Protein AF-A0A2V8MLD0-F1 (afdb_monomer)

Foldseek 3Di:
DQAPPDPDPLLVVLQVCLVVVPQDDDDDDDDDPQDDPPDPDRPDPPVVVVVRVVVSVVVNCVSNVVSPND

Structure (mmCIF, N/CA/C/O backbone):
data_AF-A0A2V8MLD0-F1
#
_entry.id   AF-A0A2V8MLD0-F1
#
loop_
_atom_site.group_PDB
_atom_site.id
_atom_site.type_symbol
_atom_site.label_atom_id
_atom_site.label_alt_id
_atom_site.label_comp_id
_atom_site.label_asym_id
_atom_site.label_entity_id
_atom_site.label_seq_id
_atom_site.pdbx_PDB_ins_code
_atom_site.Cartn_x
_atom_site.Cartn_y
_atom_site.Cartn_z
_atom_site.occupancy
_atom_site.B_iso_or_equiv
_atom_site.auth_seq_id
_atom_site.auth_comp_id
_atom_site.auth_asym_id
_atom_site.auth_atom_id
_atom_site.pdbx_PDB_model_num
ATOM 1 N N . MET A 1 1 ? 11.117 -2.010 -3.009 1.00 78.38 1 MET A N 1
ATOM 2 C CA . MET A 1 1 ? 10.641 -3.408 -3.030 1.00 78.38 1 MET A CA 1
ATOM 3 C C . MET A 1 1 ? 9.116 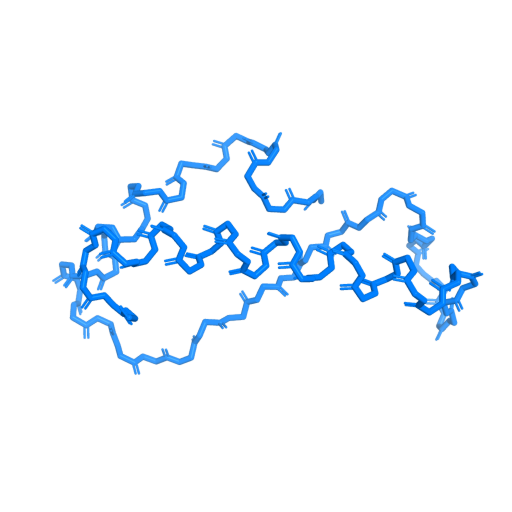-3.420 -3.020 1.00 78.38 1 MET A C 1
ATOM 5 O O . MET A 1 1 ? 8.560 -2.452 -2.504 1.00 78.38 1 MET A O 1
ATOM 9 N N . PRO A 1 2 ? 8.449 -4.471 -3.538 1.00 83.69 2 PRO A N 1
ATOM 10 C CA . PRO A 1 2 ? 6.996 -4.623 -3.437 1.00 83.69 2 PRO A CA 1
ATOM 11 C C . PRO A 1 2 ? 6.503 -4.640 -1.986 1.00 83.69 2 PRO A C 1
ATOM 13 O O . PRO A 1 2 ? 7.207 -5.084 -1.069 1.00 83.69 2 PRO A O 1
ATOM 16 N N . LEU A 1 3 ? 5.276 -4.170 -1.775 1.00 89.31 3 LEU A N 1
ATOM 17 C CA . LEU A 1 3 ? 4.685 -4.088 -0.445 1.00 89.31 3 LEU A CA 1
ATOM 18 C C . LEU A 1 3 ? 4.393 -5.492 0.118 1.00 89.31 3 LEU A C 1
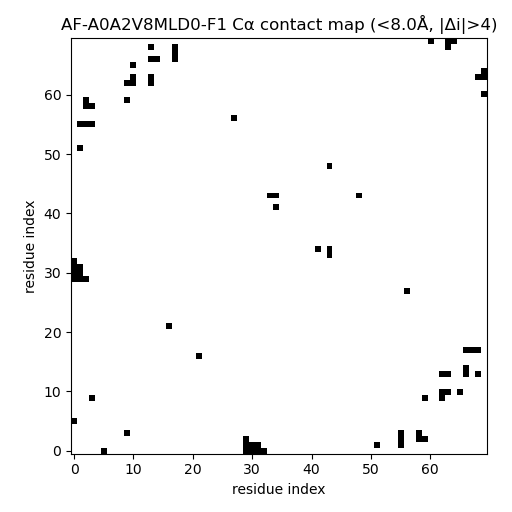ATOM 20 O O . LEU A 1 3 ? 3.788 -6.336 -0.540 1.00 89.31 3 LEU A O 1
ATOM 24 N N . GLY A 1 4 ? 4.791 -5.737 1.370 1.00 86.88 4 GLY A N 1
ATOM 25 C CA . GLY A 1 4 ? 4.580 -7.017 2.063 1.00 86.88 4 GLY A CA 1
ATOM 26 C C . GLY A 1 4 ? 5.658 -8.081 1.827 1.00 86.88 4 GLY A C 1
ATOM 27 O O . GLY A 1 4 ? 5.578 -9.151 2.418 1.00 86.88 4 GLY A O 1
ATOM 28 N N . GLU A 1 5 ? 6.675 -7.792 1.011 1.00 86.75 5 GLU A N 1
ATOM 29 C CA . GLU A 1 5 ? 7.830 -8.683 0.796 1.00 86.75 5 GLU A CA 1
ATOM 30 C C . GLU A 1 5 ? 9.084 -8.243 1.569 1.00 86.75 5 GLU A C 1
ATOM 32 O O . GLU A 1 5 ? 10.084 -8.956 1.611 1.00 86.75 5 GLU A O 1
ATOM 37 N N . GLY A 1 6 ? 9.043 -7.056 2.178 1.00 85.75 6 GLY A N 1
ATOM 38 C CA . GLY A 1 6 ? 10.117 -6.530 3.014 1.00 85.75 6 GLY A CA 1
ATOM 39 C C . GLY A 1 6 ? 9.961 -6.863 4.497 1.00 85.75 6 GLY A C 1
ATOM 40 O O . GLY A 1 6 ? 9.117 -7.649 4.913 1.00 85.75 6 GLY A O 1
ATOM 41 N N . LEU A 1 7 ? 10.768 -6.191 5.317 1.00 90.31 7 LEU A N 1
ATOM 42 C CA . LEU A 1 7 ? 10.770 -6.346 6.777 1.00 90.31 7 LEU A CA 1
ATOM 43 C C . LEU A 1 7 ? 9.755 -5.433 7.490 1.00 90.31 7 LEU A C 1
ATOM 45 O O . LEU A 1 7 ? 9.694 -5.410 8.718 1.00 90.31 7 LEU A O 1
ATOM 49 N N . VAL A 1 8 ? 8.981 -4.645 6.737 1.00 90.12 8 VAL A N 1
ATOM 50 C CA . VAL A 1 8 ? 8.000 -3.713 7.302 1.00 90.12 8 VAL A CA 1
ATOM 51 C C . VAL A 1 8 ? 6.823 -4.495 7.883 1.00 90.12 8 VAL A C 1
ATOM 53 O O . VAL A 1 8 ? 6.115 -5.205 7.171 1.00 90.12 8 VAL A O 1
ATOM 56 N N . GLN A 1 9 ? 6.575 -4.308 9.177 1.00 94.19 9 GLN A N 1
ATOM 57 C CA . GLN A 1 9 ? 5.449 -4.906 9.896 1.00 94.19 9 GLN A CA 1
ATOM 58 C C . GLN A 1 9 ? 4.168 -4.092 9.661 1.00 94.19 9 GLN A C 1
ATOM 60 O O . GLN A 1 9 ? 3.740 -3.326 10.521 1.00 94.19 9 GLN A O 1
ATOM 65 N N . LEU A 1 10 ? 3.571 -4.224 8.474 1.00 93.94 10 LEU A N 1
ATOM 66 C CA . LEU A 1 10 ? 2.455 -3.373 8.029 1.00 93.94 10 LEU A CA 1
ATOM 67 C C . LEU A 1 10 ? 1.282 -3.329 9.014 1.00 93.94 10 LEU A C 1
ATOM 69 O O . LEU A 1 10 ? 0.776 -2.249 9.301 1.00 93.94 10 LEU A O 1
ATOM 73 N N . ASP A 1 11 ? 0.907 -4.475 9.586 1.00 95.69 11 ASP A N 1
ATOM 74 C CA . ASP A 1 11 ? -0.205 -4.551 10.541 1.00 95.69 11 ASP A CA 1
ATOM 75 C C . ASP A 1 11 ? 0.079 -3.749 11.822 1.00 95.69 11 ASP A C 1
ATOM 77 O O . ASP A 1 11 ? -0.821 -3.117 12.375 1.00 95.69 11 ASP A O 1
ATOM 81 N N . GLN A 1 12 ? 1.337 -3.725 12.276 1.00 96.75 12 GLN A N 1
ATOM 82 C CA . GLN A 1 12 ? 1.742 -2.940 13.440 1.00 96.75 12 GLN A CA 1
ATOM 83 C C . GLN A 1 12 ? 1.650 -1.440 13.143 1.00 96.75 12 GLN A C 1
ATOM 85 O O . GLN A 1 12 ? 1.138 -0.678 13.960 1.00 96.75 12 GLN A O 1
ATOM 90 N N . PHE A 1 13 ? 2.091 -1.011 11.958 1.00 95.94 13 PHE A N 1
ATOM 91 C CA . PHE A 1 13 ? 1.955 0.385 11.543 1.00 95.94 13 PHE A CA 1
ATOM 92 C C . PHE A 1 13 ? 0.491 0.792 11.356 1.00 95.94 13 PHE A C 1
ATOM 94 O O . PHE A 1 13 ? 0.117 1.889 11.763 1.00 95.94 13 PHE A O 1
ATOM 101 N N . ALA A 1 14 ? -0.354 -0.087 10.815 1.00 96.25 14 ALA A N 1
ATOM 102 C CA . ALA A 1 14 ? -1.788 0.161 10.718 1.00 96.25 14 ALA A CA 1
ATOM 103 C C . ALA A 1 14 ? -2.412 0.389 12.110 1.00 96.25 14 ALA A C 1
ATOM 105 O O . ALA A 1 14 ? -3.174 1.339 12.293 1.00 96.25 14 ALA A O 1
ATOM 106 N N . ALA A 1 15 ? -2.035 -0.418 13.108 1.00 97.88 15 ALA A N 1
ATOM 107 C CA . ALA A 1 15 ? -2.483 -0.235 14.489 1.00 97.88 15 ALA A CA 1
ATOM 108 C C . ALA A 1 15 ? -2.031 1.110 15.084 1.00 97.88 15 ALA A C 1
ATOM 110 O O . ALA A 1 15 ? -2.842 1.807 15.692 1.00 97.88 15 ALA A O 1
ATOM 111 N N . ILE A 1 16 ? -0.781 1.519 14.842 1.00 97.62 16 ILE A N 1
ATOM 112 C CA . ILE A 1 16 ? -0.265 2.828 15.278 1.00 97.62 16 ILE A CA 1
ATOM 113 C C . ILE A 1 16 ? -1.058 3.972 14.627 1.00 97.62 16 ILE A C 1
ATOM 115 O O . ILE A 1 16 ? -1.472 4.906 15.309 1.00 97.62 16 ILE A O 1
ATOM 119 N N . LEU A 1 17 ? -1.332 3.897 13.319 1.00 97.00 17 LEU A N 1
ATOM 120 C CA . LEU A 1 17 ? -2.134 4.912 12.623 1.00 97.00 17 LEU A CA 1
ATOM 121 C C . LEU A 1 17 ? -3.551 5.021 13.201 1.00 97.00 17 LEU A C 1
ATOM 123 O O . LEU A 1 17 ? -4.074 6.128 13.345 1.00 97.00 17 LEU A O 1
ATOM 127 N N . LYS A 1 18 ? -4.160 3.886 13.569 1.00 97.31 18 LYS A N 1
ATOM 128 C CA . LYS A 1 18 ? -5.467 3.854 14.232 1.00 97.31 18 LYS A CA 1
ATOM 129 C C . LYS A 1 18 ? -5.423 4.517 15.608 1.00 97.31 18 LYS A C 1
ATOM 131 O O . LYS A 1 18 ? -6.302 5.322 15.908 1.00 97.31 18 LYS A O 1
ATOM 136 N N . GLU A 1 19 ? -4.408 4.210 16.416 1.00 98.19 19 GLU A N 1
ATOM 137 C CA . GLU A 1 19 ? -4.193 4.813 17.740 1.00 98.19 19 GLU A CA 1
ATOM 138 C C . GLU A 1 19 ? -4.035 6.336 17.648 1.00 98.19 19 GLU A C 1
ATOM 140 O O . GLU A 1 19 ? -4.632 7.078 18.424 1.00 98.19 19 GLU A O 1
ATOM 145 N N . MET A 1 20 ? -3.312 6.808 16.632 1.00 97.81 20 MET A N 1
ATOM 146 C CA . MET A 1 20 ? -3.123 8.233 16.350 1.00 97.81 20 MET A CA 1
ATOM 147 C C . MET A 1 20 ? -4.366 8.928 15.774 1.00 97.81 20 MET A C 1
ATOM 149 O O . MET A 1 20 ? -4.316 10.130 15.517 1.00 97.81 20 MET A O 1
ATOM 153 N N . GLN A 1 21 ? -5.459 8.196 15.528 1.00 96.75 21 GLN A N 1
ATOM 154 C CA . GLN A 1 21 ? -6.654 8.700 14.843 1.00 96.75 21 GLN A CA 1
ATOM 155 C C . GLN A 1 21 ? -6.330 9.328 13.477 1.00 96.75 21 GLN A C 1
ATOM 157 O O . GLN A 1 21 ? -6.940 10.315 13.055 1.00 96.75 21 GLN A O 1
ATOM 162 N N . PHE A 1 22 ? -5.347 8.763 12.773 1.00 96.19 22 PHE A N 1
ATOM 163 C CA . PHE A 1 22 ? -4.947 9.258 11.467 1.00 96.19 22 PHE A CA 1
ATOM 164 C C . PHE A 1 22 ? -6.092 9.105 10.455 1.00 96.19 22 PHE A C 1
ATOM 166 O O . PHE A 1 22 ? -6.694 8.041 10.325 1.00 96.19 22 PHE A O 1
ATOM 173 N N . SER A 1 23 ? -6.373 10.178 9.717 1.00 94.25 23 SER A N 1
ATOM 174 C CA . SER A 1 23 ? -7.430 10.246 8.693 1.00 94.25 23 SER A CA 1
ATOM 175 C C . SER A 1 23 ? -6.946 10.877 7.380 1.00 94.25 23 SER A C 1
ATOM 177 O O . SER A 1 23 ? -7.746 11.256 6.526 1.00 94.25 23 SER A O 1
ATOM 179 N N . GLY A 1 24 ? -5.627 11.013 7.222 1.00 94.00 24 GLY A N 1
ATOM 180 C CA . GLY A 1 24 ? -5.011 11.572 6.024 1.00 94.00 24 GLY A CA 1
ATOM 181 C C . GLY A 1 24 ? -4.850 10.554 4.886 1.00 94.00 24 GLY A C 1
ATOM 182 O O . GLY A 1 24 ? -5.150 9.368 5.046 1.00 94.00 24 GLY A O 1
ATOM 183 N N . PRO A 1 25 ? -4.352 11.004 3.721 1.00 93.50 25 PRO A N 1
ATOM 184 C CA . PRO A 1 25 ? -4.033 10.111 2.616 1.00 93.50 25 PRO A CA 1
ATOM 185 C C . PRO A 1 25 ? -2.838 9.211 2.957 1.00 93.50 25 PRO A C 1
ATOM 187 O O . PRO A 1 25 ? -1.907 9.626 3.646 1.00 93.50 25 PRO A O 1
ATOM 190 N N . ILE A 1 26 ? -2.851 7.990 2.422 1.00 91.50 26 ILE A N 1
ATOM 191 C CA . ILE A 1 26 ? -1.723 7.054 2.472 1.00 91.50 26 ILE A CA 1
ATOM 192 C C . ILE A 1 26 ? -1.231 6.846 1.043 1.00 91.50 26 ILE A C 1
ATOM 194 O O . ILE A 1 26 ? -2.008 6.470 0.163 1.00 91.50 26 ILE A O 1
ATOM 198 N N . GLU A 1 27 ? 0.058 7.081 0.825 1.00 90.00 27 GLU A N 1
ATOM 199 C CA . GLU A 1 27 ? 0.738 6.827 -0.442 1.00 90.00 27 GLU A CA 1
ATOM 200 C C . GLU A 1 27 ? 1.557 5.536 -0.343 1.00 90.00 27 GLU A C 1
ATOM 202 O O . GLU A 1 27 ? 2.189 5.263 0.677 1.00 90.00 27 GLU A O 1
ATOM 207 N N . ASN A 1 28 ? 1.556 4.742 -1.413 1.00 86.94 28 ASN A N 1
ATOM 208 C CA . ASN A 1 28 ? 2.438 3.592 -1.558 1.00 86.94 28 ASN A CA 1
ATOM 209 C C . ASN A 1 28 ? 3.477 3.889 -2.647 1.00 86.94 28 ASN A C 1
ATOM 211 O O . ASN A 1 28 ? 3.102 4.117 -3.797 1.00 86.94 28 ASN A O 1
ATOM 215 N N . GLN A 1 29 ? 4.763 3.851 -2.290 1.00 84.44 29 GLN A N 1
ATOM 216 C CA . GLN A 1 29 ? 5.896 4.137 -3.181 1.00 84.44 29 GLN A CA 1
ATOM 217 C C . GLN A 1 29 ? 6.791 2.895 -3.349 1.00 84.44 29 GLN A C 1
ATOM 219 O O . GLN A 1 29 ? 7.898 2.840 -2.811 1.00 84.44 29 GLN A O 1
ATOM 224 N N . PRO A 1 30 ? 6.319 1.847 -4.047 1.00 78.31 30 PRO A N 1
ATOM 225 C CA . PRO A 1 30 ? 7.091 0.628 -4.213 1.00 78.31 30 PRO A CA 1
ATOM 226 C C . PRO A 1 30 ? 8.222 0.825 -5.224 1.00 78.31 30 PRO A C 1
ATOM 228 O O . PRO A 1 30 ? 8.012 1.249 -6.359 1.00 78.31 30 PRO A O 1
ATOM 231 N N . GLU A 1 31 ? 9.432 0.438 -4.834 1.00 76.44 31 GLU A N 1
ATOM 232 C CA . GLU A 1 31 ? 10.543 0.302 -5.779 1.00 76.44 31 GLU A CA 1
ATOM 233 C C . GLU A 1 31 ? 10.514 -1.103 -6.391 1.00 76.44 31 GLU A C 1
ATOM 235 O O . GLU A 1 31 ? 10.693 -2.102 -5.683 1.00 76.44 31 GLU A O 1
ATOM 240 N N . TYR A 1 32 ? 10.286 -1.202 -7.696 1.00 72.50 32 TYR A N 1
ATOM 241 C CA . TYR A 1 32 ? 10.338 -2.476 -8.410 1.00 72.50 32 TYR A CA 1
ATOM 242 C C . TYR A 1 32 ? 11.743 -2.718 -8.954 1.00 72.50 32 TYR A C 1
ATOM 244 O O . TYR A 1 32 ? 12.374 -1.799 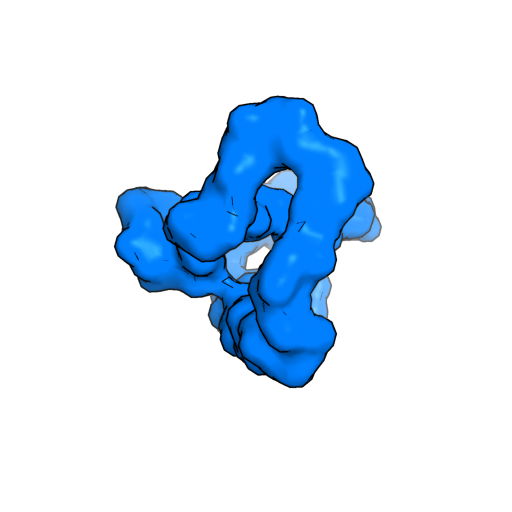-9.462 1.00 72.50 32 TYR A O 1
ATOM 252 N N . SER A 1 33 ? 12.210 -3.965 -8.896 1.00 67.25 33 SER A N 1
ATOM 253 C CA . SER A 1 33 ? 13.548 -4.379 -9.350 1.00 67.25 33 SER A CA 1
ATOM 254 C C . SER A 1 33 ? 13.816 -4.056 -10.822 1.00 67.25 33 SER A C 1
ATOM 256 O O . SER A 1 33 ? 14.959 -3.878 -11.224 1.00 67.25 33 SER A O 1
ATOM 258 N N . ASP A 1 34 ? 12.750 -3.992 -11.622 1.00 63.47 34 ASP A N 1
ATOM 259 C CA . ASP A 1 34 ? 12.805 -3.665 -13.046 1.00 63.47 34 ASP A CA 1
ATOM 260 C C . ASP A 1 34 ? 12.891 -2.139 -13.301 1.00 63.47 34 ASP A C 1
ATOM 262 O O . ASP A 1 34 ? 13.004 -1.703 -14.447 1.00 63.47 34 ASP A O 1
ATOM 266 N N . GLY A 1 35 ? 12.785 -1.321 -12.247 1.00 60.16 35 GLY A N 1
ATOM 267 C CA . GLY A 1 35 ? 12.926 0.129 -12.279 1.00 60.16 35 GLY A CA 1
ATOM 268 C C . GLY A 1 35 ? 14.396 0.526 -12.201 1.00 60.16 35 GLY A C 1
ATOM 269 O O . GL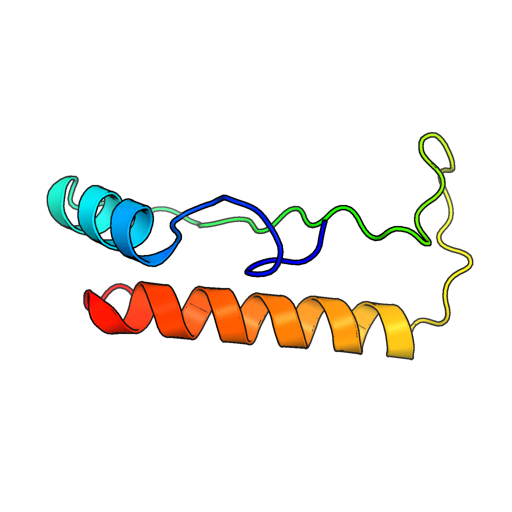Y A 1 35 ? 15.080 0.286 -11.210 1.00 60.16 35 GLY A O 1
ATOM 270 N N . VAL A 1 36 ? 14.887 1.147 -13.262 1.00 53.97 36 VAL A N 1
ATOM 271 C CA . VAL A 1 36 ? 16.245 1.681 -13.359 1.00 53.97 36 VAL A CA 1
ATOM 272 C C . VAL A 1 36 ? 16.285 3.036 -12.658 1.00 53.97 36 VAL A C 1
ATOM 274 O O . VAL A 1 36 ? 15.700 4.012 -13.124 1.00 53.97 36 VAL A O 1
ATOM 277 N N . GLY A 1 37 ? 16.944 3.091 -11.499 1.00 60.84 37 GLY A N 1
ATOM 278 C CA . GLY A 1 37 ? 17.154 4.340 -10.771 1.00 60.84 37 GLY A CA 1
ATOM 279 C C . GLY A 1 37 ? 17.818 5.388 -11.668 1.00 60.84 37 GLY A C 1
ATOM 280 O O . GLY A 1 37 ? 18.899 5.151 -12.202 1.00 60.84 37 GLY A O 1
ATOM 281 N N . GLY A 1 38 ? 17.162 6.539 -11.833 1.00 67.00 38 GLY A N 1
ATOM 282 C CA . GLY A 1 38 ? 17.664 7.668 -12.622 1.00 67.00 38 GLY A CA 1
ATOM 283 C C . GLY A 1 38 ? 17.147 7.767 -14.062 1.00 67.00 38 GLY A C 1
ATOM 284 O O . GLY A 1 38 ? 17.434 8.767 -14.715 1.00 67.00 38 GLY A O 1
ATOM 285 N N . GLU A 1 39 ? 16.369 6.801 -14.563 1.00 73.88 39 GLU A N 1
ATOM 286 C CA . GLU A 1 39 ? 15.689 6.959 -15.856 1.00 73.88 39 GLU A CA 1
ATOM 287 C C . GLU A 1 39 ? 14.360 7.713 -15.708 1.00 73.88 39 GLU A C 1
ATOM 289 O O . GLU A 1 39 ? 13.628 7.554 -14.732 1.00 73.88 39 GLU A O 1
ATOM 294 N N . THR A 1 40 ? 14.028 8.533 -16.707 1.00 76.19 40 THR A N 1
ATOM 295 C CA . THR A 1 40 ? 12.765 9.288 -16.763 1.00 76.19 40 THR A CA 1
ATOM 296 C C . THR A 1 40 ? 11.633 8.514 -17.440 1.00 76.19 40 THR A C 1
ATOM 298 O O . THR A 1 40 ? 10.505 8.999 -17.482 1.00 76.19 40 THR A O 1
ATOM 301 N N . GLU A 1 41 ? 11.919 7.330 -17.990 1.00 77.06 41 GLU A N 1
ATOM 302 C CA . GLU A 1 41 ? 10.976 6.527 -18.768 1.00 77.06 41 GLU A CA 1
ATOM 303 C C . GLU A 1 41 ? 10.884 5.092 -18.244 1.00 77.06 41 GLU A C 1
ATOM 305 O O . GLU A 1 41 ? 11.882 4.449 -17.927 1.00 77.06 41 GLU A O 1
ATOM 310 N N . ILE A 1 42 ? 9.660 4.563 -18.195 1.00 76.62 42 ILE A N 1
ATOM 311 C CA . ILE A 1 42 ? 9.393 3.185 -17.781 1.00 76.62 42 ILE A CA 1
ATOM 312 C C . ILE A 1 42 ? 9.373 2.298 -19.028 1.00 76.62 42 ILE A C 1
ATOM 314 O O . ILE A 1 42 ? 8.468 2.400 -19.853 1.00 76.62 42 ILE A O 1
ATOM 318 N N . LYS A 1 43 ? 10.347 1.389 -19.141 1.00 80.94 43 LYS A N 1
ATOM 319 C CA . LYS A 1 43 ? 10.431 0.397 -20.236 1.00 80.94 43 LYS A CA 1
ATOM 320 C C . LYS A 1 43 ? 9.692 -0.912 -19.934 1.00 80.94 43 LYS A C 1
ATOM 322 O O . LYS A 1 43 ? 9.567 -1.778 -20.798 1.00 80.94 43 LYS A O 1
ATOM 327 N N . ILE A 1 44 ? 9.218 -1.074 -18.701 1.00 82.00 44 ILE A N 1
ATOM 328 C CA . ILE A 1 44 ? 8.44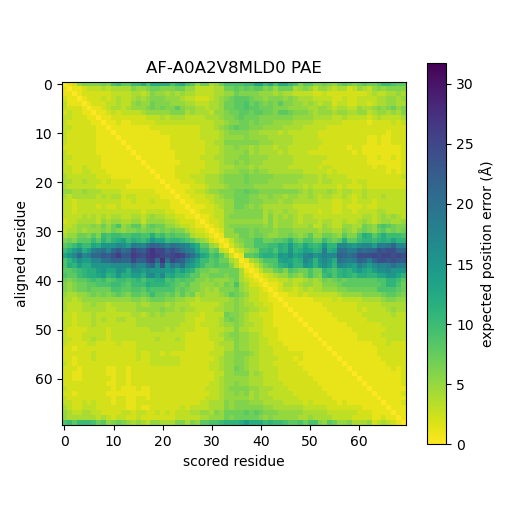2 -2.235 -18.261 1.00 82.00 44 ILE A CA 1
ATOM 329 C C . ILE A 1 44 ? 7.071 -2.201 -18.954 1.00 82.00 44 ILE A C 1
ATOM 331 O O . ILE A 1 44 ? 6.440 -1.141 -18.970 1.00 82.00 44 ILE A O 1
ATOM 335 N N . PRO A 1 45 ? 6.558 -3.336 -19.473 1.00 88.69 45 PRO A N 1
ATOM 336 C CA . PRO A 1 45 ? 5.207 -3.398 -20.017 1.00 88.69 45 PRO A CA 1
ATOM 337 C C 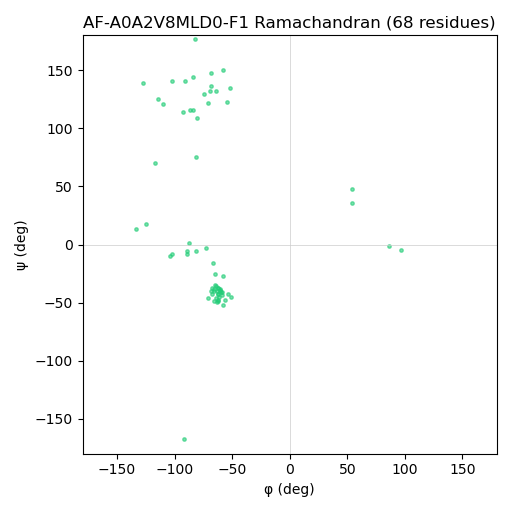. PRO A 1 45 ? 4.169 -2.865 -19.030 1.00 88.69 45 PRO A C 1
ATOM 339 O O . PRO A 1 45 ? 4.176 -3.216 -17.844 1.00 88.69 45 PRO A O 1
ATOM 342 N N . ARG A 1 46 ? 3.253 -2.037 -19.535 1.00 88.19 46 ARG A N 1
ATOM 343 C CA . ARG A 1 46 ? 2.217 -1.362 -18.748 1.00 88.19 46 ARG A CA 1
ATOM 344 C C . ARG A 1 46 ? 1.450 -2.348 -17.865 1.00 88.19 46 ARG A C 1
ATOM 346 O O . ARG A 1 46 ? 1.256 -2.098 -16.681 1.00 88.19 46 ARG A O 1
ATOM 353 N N . GLU A 1 47 ? 1.054 -3.486 -18.419 1.00 92.06 47 GLU A N 1
ATOM 354 C CA . GLU A 1 47 ? 0.274 -4.526 -17.743 1.00 92.06 47 GLU A CA 1
ATOM 355 C C . GLU A 1 47 ? 1.012 -5.082 -16.524 1.00 92.06 47 GLU A C 1
ATOM 357 O O . GLU A 1 47 ? 0.401 -5.318 -15.482 1.00 92.06 47 GLU A O 1
ATOM 362 N N . ARG A 1 48 ? 2.337 -5.237 -16.628 1.00 86.81 48 ARG A N 1
ATOM 363 C CA . ARG A 1 48 ? 3.182 -5.713 -15.529 1.00 86.81 48 ARG A CA 1
ATOM 364 C C . ARG A 1 48 ? 3.258 -4.678 -14.408 1.00 86.81 48 ARG A C 1
ATOM 366 O O . ARG A 1 48 ? 3.150 -5.053 -13.243 1.00 86.81 48 ARG A O 1
ATOM 373 N N . VAL A 1 49 ? 3.354 -3.391 -14.750 1.00 85.25 49 VAL A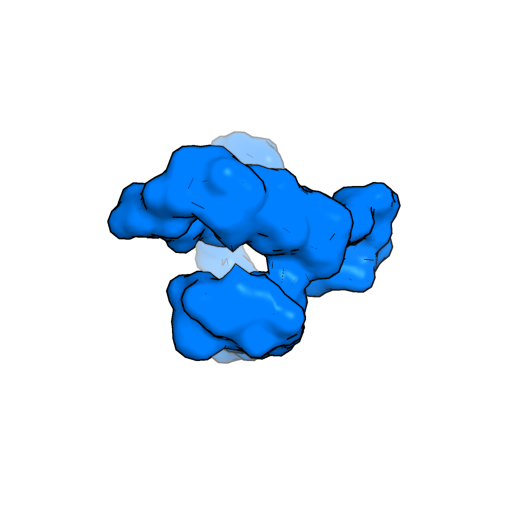 N 1
ATOM 374 C CA . VAL A 1 49 ? 3.312 -2.292 -13.770 1.00 85.25 49 VAL A CA 1
ATOM 375 C C . VAL A 1 49 ? 1.968 -2.269 -13.038 1.00 85.25 49 VAL A C 1
ATOM 377 O O . VAL A 1 49 ? 1.933 -2.253 -11.810 1.00 85.25 49 VAL A O 1
ATOM 380 N N . PHE A 1 50 ? 0.851 -2.335 -13.769 1.00 89.25 50 PHE A N 1
ATOM 381 C CA . PHE A 1 50 ? -0.482 -2.348 -13.157 1.00 89.25 50 PHE A CA 1
ATOM 382 C C . PHE A 1 50 ? -0.721 -3.579 -12.284 1.00 89.25 50 PHE A C 1
ATOM 384 O O . PHE A 1 50 ? -1.316 -3.454 -11.215 1.00 89.25 50 PHE A O 1
ATOM 391 N N . ALA A 1 51 ? -0.257 -4.757 -12.705 1.00 90.38 51 ALA A N 1
ATOM 392 C CA . ALA A 1 51 ? -0.376 -5.973 -11.909 1.00 90.38 51 ALA A CA 1
ATOM 393 C C . ALA A 1 51 ? 0.391 -5.862 -10.582 1.00 90.38 51 ALA A C 1
ATOM 395 O O . ALA A 1 51 ? -0.143 -6.236 -9.537 1.00 90.38 51 ALA A O 1
ATOM 396 N N . ALA A 1 52 ? 1.604 -5.302 -10.613 1.00 87.31 52 ALA A N 1
ATOM 397 C CA . ALA A 1 52 ? 2.410 -5.087 -9.417 1.00 87.31 52 ALA A CA 1
ATOM 398 C C . ALA A 1 52 ? 1.758 -4.067 -8.465 1.00 87.31 52 ALA A C 1
ATOM 400 O O . ALA A 1 52 ? 1.533 -4.374 -7.296 1.00 87.31 52 ALA A O 1
ATOM 401 N N . LEU A 1 53 ? 1.320 -2.913 -8.987 1.00 88.56 53 LEU A N 1
ATOM 402 C CA . LEU A 1 53 ? 0.623 -1.896 -8.191 1.00 88.56 53 LEU A CA 1
ATOM 403 C C . LEU A 1 53 ? -0.678 -2.426 -7.581 1.00 88.56 53 LEU A C 1
ATOM 405 O O . LEU A 1 53 ? -0.988 -2.133 -6.428 1.00 88.56 53 LEU A O 1
ATOM 409 N N . LYS A 1 54 ? -1.440 -3.230 -8.333 1.00 92.69 54 LYS A N 1
ATOM 410 C CA . LYS A 1 54 ? -2.671 -3.851 -7.832 1.00 92.69 54 LYS A CA 1
ATOM 411 C C . LYS A 1 54 ? -2.382 -4.792 -6.665 1.00 92.69 54 LYS A C 1
ATOM 413 O O . LYS A 1 54 ? -3.059 -4.701 -5.642 1.00 92.69 54 LYS A O 1
ATOM 418 N N . LYS A 1 55 ? -1.382 -5.668 -6.806 1.00 92.12 55 LYS A N 1
ATOM 419 C CA . LYS A 1 55 ? -0.963 -6.590 -5.744 1.00 92.12 55 LYS A CA 1
ATOM 420 C C . LYS A 1 55 ? -0.607 -5.825 -4.469 1.00 92.12 55 LYS A C 1
ATOM 422 O O . LYS A 1 55 ? -1.097 -6.173 -3.394 1.00 92.12 55 LYS A O 1
ATOM 427 N N . ASP A 1 56 ? 0.185 -4.766 -4.590 1.00 92.12 56 ASP A N 1
ATOM 428 C CA . ASP A 1 56 ? 0.588 -3.968 -3.435 1.00 92.12 56 ASP A CA 1
ATOM 429 C C . ASP A 1 56 ? -0.609 -3.252 -2.792 1.00 92.12 56 ASP A C 1
ATOM 431 O O . ASP A 1 56 ? -0.748 -3.240 -1.568 1.00 92.12 56 ASP A O 1
ATOM 435 N N . GLN A 1 57 ? -1.539 -2.731 -3.599 1.00 93.62 57 GLN A N 1
ATOM 436 C CA . GLN A 1 57 ? -2.756 -2.102 -3.084 1.00 93.62 57 GLN A CA 1
ATOM 437 C C . GLN A 1 57 ? -3.638 -3.088 -2.303 1.00 93.62 57 GLN A C 1
ATOM 439 O O . GLN A 1 57 ? -4.237 -2.718 -1.291 1.00 93.62 57 GLN A O 1
ATOM 444 N N . GLU A 1 58 ? -3.725 -4.344 -2.747 1.00 95.19 58 GLU A N 1
ATOM 445 C CA . GLU A 1 58 ? -4.447 -5.404 -2.036 1.00 95.19 58 GLU A CA 1
ATOM 446 C C . GLU A 1 58 ? -3.768 -5.769 -0.709 1.00 95.19 58 GLU A C 1
ATOM 448 O O . GLU A 1 58 ? -4.447 -6.030 0.285 1.00 95.19 58 GLU A O 1
ATOM 453 N N . VAL A 1 59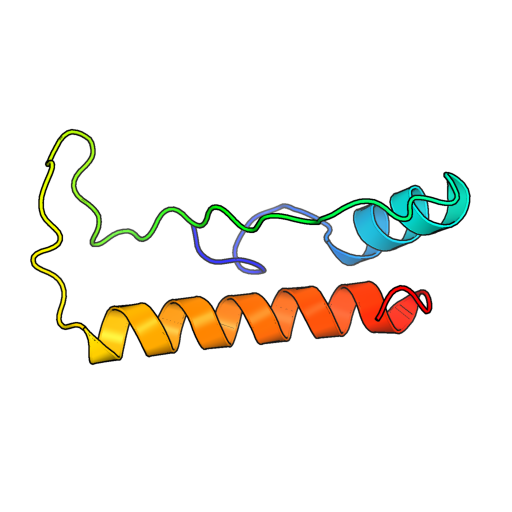 ? -2.433 -5.782 -0.657 1.00 94.94 59 VAL A N 1
ATOM 454 C CA . VAL A 1 59 ? -1.680 -5.972 0.595 1.00 94.94 59 VAL A CA 1
ATOM 455 C C . VAL A 1 59 ? -1.958 -4.826 1.569 1.00 94.94 59 VAL A C 1
ATOM 457 O O . VAL A 1 59 ? -2.345 -5.090 2.709 1.00 94.94 59 VAL A O 1
ATOM 460 N N . LEU A 1 60 ? -1.847 -3.574 1.112 1.00 94.75 60 LEU A N 1
ATOM 461 C CA . LEU A 1 60 ? -2.094 -2.393 1.940 1.00 94.75 60 LEU A CA 1
ATOM 462 C C . LEU A 1 60 ? -3.514 -2.398 2.513 1.00 94.75 60 LEU A C 1
ATOM 464 O O . LEU A 1 60 ? -3.698 -2.298 3.725 1.00 94.75 60 LEU A O 1
ATOM 468 N N . ARG A 1 61 ? -4.523 -2.571 1.648 1.00 95.00 61 ARG A N 1
ATOM 469 C CA . ARG A 1 61 ? -5.935 -2.579 2.058 1.00 95.00 61 ARG A CA 1
ATOM 470 C C . ARG A 1 61 ? -6.231 -3.677 3.070 1.00 95.00 61 ARG A C 1
ATOM 472 O O . ARG A 1 61 ? -6.940 -3.422 4.033 1.00 95.00 61 ARG A O 1
ATOM 479 N N . ARG A 1 62 ? -5.671 -4.878 2.892 1.00 96.12 62 ARG A N 1
ATOM 480 C CA . ARG A 1 62 ? -5.858 -5.974 3.855 1.00 96.12 62 ARG A CA 1
ATOM 481 C C . ARG A 1 62 ? -5.291 -5.646 5.230 1.00 96.12 62 ARG A C 1
ATOM 483 O O . ARG A 1 62 ? -5.889 -6.043 6.220 1.00 96.12 62 ARG A O 1
ATOM 490 N N . SER A 1 63 ? -4.156 -4.956 5.294 1.00 95.88 63 SER A N 1
ATOM 491 C CA . SER A 1 63 ? -3.556 -4.563 6.568 1.00 95.88 63 SER A CA 1
ATOM 492 C C . SER A 1 63 ? -4.368 -3.464 7.264 1.00 95.88 63 SER A C 1
ATOM 494 O O . SER A 1 63 ? -4.724 -3.607 8.430 1.00 95.88 63 SER A O 1
ATOM 496 N N . LEU A 1 64 ? -4.773 -2.426 6.524 1.00 95.44 64 LEU A N 1
ATOM 497 C CA . LEU A 1 64 ? -5.606 -1.333 7.043 1.00 95.44 64 LEU A CA 1
ATOM 498 C C . LEU A 1 64 ? -7.014 -1.790 7.471 1.00 95.44 64 LEU A C 1
ATOM 500 O O . LEU A 1 64 ? -7.543 -1.294 8.464 1.00 95.44 64 LEU A O 1
ATOM 504 N N . ALA A 1 65 ? -7.610 -2.758 6.769 1.00 96.06 65 ALA A N 1
ATOM 505 C CA . ALA A 1 65 ? -8.928 -3.296 7.111 1.00 96.06 65 ALA A CA 1
ATOM 506 C C . ALA A 1 65 ? -8.943 -4.028 8.465 1.00 96.06 65 ALA A C 1
ATOM 508 O O . ALA A 1 65 ? -9.977 -4.081 9.119 1.00 96.06 65 ALA A O 1
ATOM 509 N N . LYS A 1 66 ? -7.804 -4.562 8.933 1.00 96.50 66 LYS A N 1
ATOM 510 C CA . LYS A 1 66 ? -7.713 -5.225 10.251 1.00 96.50 66 LYS A CA 1
ATOM 511 C C . LYS A 1 66 ? -7.914 -4.269 11.429 1.00 96.50 66 LYS A C 1
ATOM 513 O O . LYS A 1 66 ? -8.107 -4.732 12.548 1.00 96.50 66 LYS A O 1
ATOM 518 N N . VAL A 1 67 ? -7.811 -2.962 11.187 1.00 96.44 67 VAL A N 1
ATOM 519 C CA . VAL A 1 67 ? -7.904 -1.899 12.201 1.00 96.44 67 VAL A CA 1
ATOM 520 C C . VAL A 1 67 ? -8.977 -0.857 11.850 1.00 96.44 67 VAL A C 1
ATOM 522 O O . VAL A 1 67 ? -8.977 0.254 12.387 1.00 96.44 67 VAL A O 1
ATOM 525 N N . ASP A 1 68 ? -9.890 -1.203 10.937 1.00 94.00 68 ASP A N 1
ATOM 526 C CA . ASP A 1 68 ? -11.000 -0.358 10.486 1.00 94.00 68 ASP A CA 1
ATOM 527 C C . ASP A 1 68 ? -10.544 1.022 9.976 1.00 94.00 68 ASP A C 1
ATOM 529 O O . ASP A 1 68 ? -11.054 2.061 10.412 1.00 94.00 68 ASP A O 1
ATOM 533 N N . LEU A 1 69 ? -9.522 1.044 9.113 1.00 90.38 69 LEU A N 1
ATOM 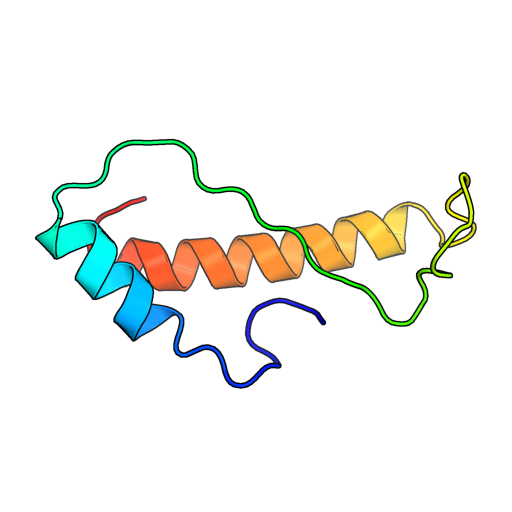534 C CA . LEU A 1 69 ? -9.063 2.258 8.420 1.00 90.38 69 LEU A CA 1
ATOM 535 C C . LEU A 1 69 ? -9.497 2.325 6.944 1.00 90.38 69 LEU A C 1
ATOM 537 O O . LEU A 1 69 ? -9.327 3.374 6.324 1.00 90.38 69 LEU A O 1
ATOM 541 N N . VAL A 1 70 ? -10.053 1.244 6.383 1.00 86.94 70 VAL A N 1
ATOM 542 C CA . VAL A 1 70 ? -10.613 1.158 5.016 1.00 86.94 70 VAL A CA 1
ATOM 543 C C . VAL A 1 70 ? -11.752 0.154 4.931 1.00 86.94 70 VAL A C 1
ATOM 545 O O . VAL A 1 70 ? -11.806 -0.735 5.808 1.00 86.94 70 VAL A O 1
#

Mean predicted aligned error: 4.54 Å

Secondary structure (DSSP, 8-state):
--TTSSS--HHHHHHHHHHTT--S--------TT--TT-SS--S-HHHHHHHHHHHHHHHHHHHHTTT--

Sequence (70 aa):
MPLGEGLVQLDQFAAILKEMQFSGPIENQPEYSDGVGGETEIKIPRERVFAALKKDQEVLRRSLAKVDLV

Solvent-accessible surface area (backbone atoms only — not comparable to full-atom values): 4488 Å² total; per-residue (Å²): 82,60,62,83,77,62,91,69,60,56,55,59,53,34,46,52,39,51,76,69,65,66,82,74,90,84,84,85,86,64,45,50,91,87,58,64,87,90,60,93,69,83,86,65,58,66,68,60,53,52,51,51,54,49,54,30,50,53,49,52,49,58,33,29,41,78,56,72,72,101

pLDDT: mean 87.7, std 10.24, range [53.97, 98.19]

Radius of gyration: 14.07 Å; Cα contacts (8 Å, |Δi|>4): 40; chains: 1; bounding box: 29×20×38 Å